Protein AF-A0A2P2K6B1-F1 (afdb_monomer)

Organism: Rhizophora mucronata (NCBI:txid61149)

pLDDT: mean 89.92, std 8.78, range [55.38, 96.62]

Sequence (99 aa):
MYPTFDVGDRVVAEKVTYYFRKPCANDIVIFKSPPVLQEVGYTDDDVFIKRVIAKEGDVVEVHDGKLMVNGIVRNENFILEPPSYKMAPLVSSNSFSLF

Solvent-accessible surface area (backbone atoms only — not comparable to full-atom values): 6228 Å² total; per-residue (Å²): 93,59,76,76,40,61,94,86,67,86,83,86,85,85,63,70,65,61,79,79,41,80,89,50,68,70,40,76,47,78,46,58,48,53,72,79,47,36,79,78,74,48,45,78,84,41,73,47,71,39,39,26,73,38,46,64,75,36,36,39,33,27,49,96,43,39,49,25,53,71,85,40,77,59,88,65,96,63,58,78,66,66,55,92,60,76,40,73,80,38,69,28,62,89,61,60,44,69,102

Structure (mmCIF, N/CA/C/O backbone):
data_AF-A0A2P2K6B1-F1
#
_entry.id   AF-A0A2P2K6B1-F1
#
loop_
_atom_site.group_PDB
_atom_site.id
_atom_site.type_symbol
_atom_site.label_atom_id
_atom_site.label_alt_id
_atom_site.label_comp_id
_atom_site.label_asym_id
_atom_site.label_entity_id
_atom_site.label_seq_id
_atom_site.pdbx_PDB_ins_code
_atom_site.Cartn_x
_atom_site.Cartn_y
_atom_site.Cartn_z
_atom_site.occupancy
_atom_site.B_iso_or_equiv
_atom_site.auth_seq_id
_atom_site.auth_comp_id
_atom_site.auth_asym_id
_atom_site.auth_atom_id
_atom_site.pdbx_PDB_model_num
ATOM 1 N N . MET A 1 1 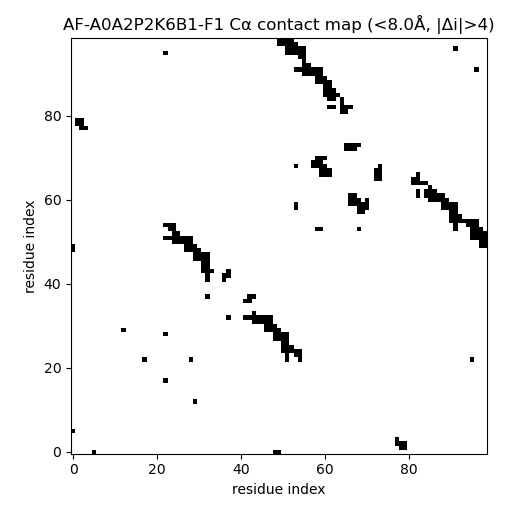? 4.138 -9.243 -5.340 1.00 90.12 1 MET A N 1
ATOM 2 C CA . MET A 1 1 ? 2.793 -8.703 -5.025 1.00 90.12 1 MET A CA 1
ATOM 3 C C . MET A 1 1 ? 1.732 -9.660 -5.573 1.00 90.12 1 MET A C 1
ATOM 5 O O . MET A 1 1 ? 0.769 -9.230 -6.198 1.00 90.12 1 MET A O 1
ATOM 9 N N . TYR A 1 2 ? 1.907 -10.968 -5.367 1.00 91.25 2 TYR A N 1
ATOM 10 C CA . TYR A 1 2 ? 0.967 -11.972 -5.863 1.00 91.25 2 TYR A CA 1
ATOM 11 C C . TYR A 1 2 ? -0.373 -11.846 -5.114 1.00 91.25 2 TYR A C 1
ATOM 13 O O . TYR A 1 2 ? -0.339 -11.577 -3.911 1.00 91.25 2 TYR A O 1
ATOM 21 N N . PRO A 1 3 ? -1.536 -11.999 -5.774 1.00 93.44 3 PRO A N 1
ATOM 22 C CA . PRO A 1 3 ? -1.751 -12.380 -7.177 1.00 93.44 3 PRO A CA 1
ATOM 23 C C . PRO A 1 3 ? -1.758 -11.223 -8.186 1.00 93.44 3 PRO A C 1
ATOM 25 O O . PRO A 1 3 ? -1.994 -11.450 -9.364 1.00 93.44 3 PRO A O 1
ATOM 28 N N . THR A 1 4 ? -1.537 -9.975 -7.758 1.00 93.88 4 THR A N 1
ATOM 29 C CA . THR A 1 4 ? -1.555 -8.822 -8.682 1.00 93.88 4 THR A CA 1
ATOM 30 C C . THR A 1 4 ? -0.344 -8.806 -9.619 1.00 93.88 4 THR A C 1
ATOM 32 O O . THR A 1 4 ? -0.492 -8.450 -10.782 1.00 93.88 4 THR A O 1
ATOM 35 N N . PHE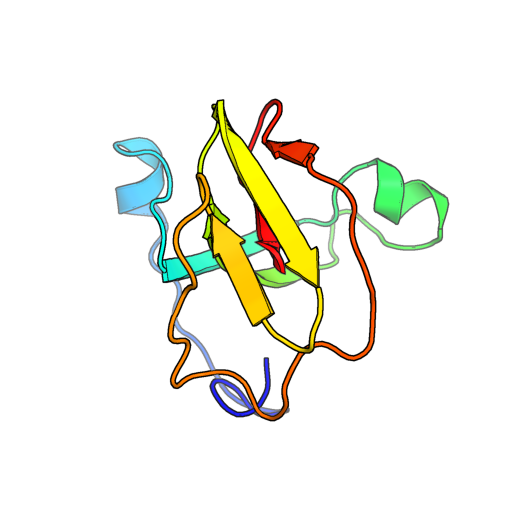 A 1 5 ? 0.839 -9.158 -9.106 1.00 93.94 5 PHE A N 1
ATOM 36 C CA . PHE A 1 5 ? 2.074 -9.264 -9.885 1.00 93.94 5 PHE A CA 1
ATOM 37 C C . PHE A 1 5 ? 2.843 -10.529 -9.533 1.00 93.94 5 PHE A C 1
ATOM 39 O O . PHE A 1 5 ? 3.081 -10.795 -8.342 1.00 93.94 5 PHE A O 1
ATOM 46 N N . ASP A 1 6 ? 3.299 -11.207 -10.578 1.00 94.75 6 ASP A N 1
ATOM 47 C CA . ASP A 1 6 ? 4.144 -12.391 -10.543 1.00 94.75 6 ASP A CA 1
ATOM 48 C C . ASP A 1 6 ? 5.627 -12.062 -10.744 1.00 94.75 6 ASP A C 1
ATOM 50 O O . ASP A 1 6 ? 6.028 -10.982 -11.192 1.00 94.75 6 ASP A O 1
ATOM 54 N N . VAL A 1 7 ? 6.481 -13.019 -10.382 1.00 93.06 7 VAL A N 1
ATOM 55 C CA . VAL A 1 7 ? 7.917 -12.916 -10.651 1.00 93.06 7 VAL A CA 1
ATOM 56 C C . VAL A 1 7 ? 8.142 -12.958 -12.162 1.00 93.06 7 VAL A C 1
ATOM 58 O O . VAL A 1 7 ? 7.779 -13.925 -12.825 1.00 93.06 7 VAL A O 1
ATOM 61 N N . GLY A 1 8 ? 8.786 -11.918 -12.695 1.00 93.56 8 GLY A N 1
ATOM 62 C CA . GLY A 1 8 ? 9.062 -11.773 -14.127 1.00 93.56 8 GLY A CA 1
ATOM 63 C C . GLY A 1 8 ? 8.135 -10.797 -14.853 1.00 93.56 8 GLY A C 1
ATOM 64 O O . GLY A 1 8 ? 8.429 -10.440 -15.998 1.00 93.56 8 GLY A O 1
ATOM 65 N N . ASP A 1 9 ? 7.081 -10.308 -14.192 1.00 95.31 9 ASP A N 1
ATOM 66 C CA . ASP A 1 9 ? 6.223 -9.264 -14.746 1.00 95.31 9 ASP A CA 1
ATOM 67 C C . ASP A 1 9 ? 7.013 -7.990 -15.053 1.00 95.31 9 ASP A C 1
ATOM 69 O O . ASP A 1 9 ? 7.867 -7.533 -14.286 1.00 95.31 9 ASP A O 1
ATOM 73 N N . ARG A 1 10 ? 6.698 -7.383 -16.199 1.00 94.12 10 ARG A N 1
ATOM 74 C CA . ARG A 1 10 ? 7.271 -6.107 -16.631 1.00 94.12 10 ARG A CA 1
ATOM 75 C C . ARG A 1 10 ? 6.240 -5.012 -16.424 1.00 94.12 10 ARG A C 1
ATOM 77 O O . ARG A 1 10 ? 5.220 -4.982 -17.105 1.00 94.12 10 ARG A O 1
ATOM 84 N N . VAL A 1 11 ? 6.524 -4.104 -15.499 1.00 92.25 11 VAL A N 1
ATOM 85 C CA . VAL A 1 11 ? 5.642 -2.982 -15.164 1.00 92.25 11 VAL A CA 1
ATOM 86 C C . VAL A 1 11 ? 6.145 -1.680 -15.780 1.00 92.25 11 VAL A C 1
ATOM 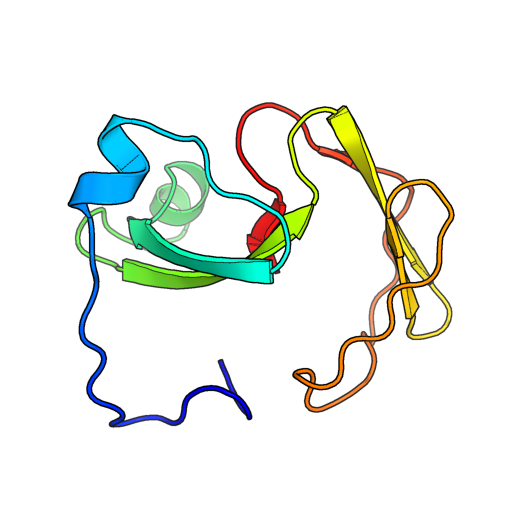88 O O . VAL A 1 11 ? 7.348 -1.431 -15.849 1.00 92.25 11 VAL A O 1
ATOM 91 N N . VAL A 1 12 ? 5.215 -0.828 -16.210 1.00 92.88 12 VAL A N 1
ATOM 92 C CA . VAL A 1 12 ? 5.499 0.551 -16.626 1.00 92.88 12 VAL A CA 1
ATOM 93 C C . VAL A 1 12 ? 4.982 1.479 -15.537 1.00 92.88 12 VAL A C 1
ATOM 95 O O . VAL A 1 12 ? 3.822 1.382 -15.142 1.00 92.88 12 VAL A O 1
ATOM 98 N N . ALA A 1 13 ? 5.842 2.367 -15.045 1.00 90.75 13 ALA A N 1
ATOM 99 C CA . ALA A 1 13 ? 5.512 3.278 -13.959 1.00 90.75 13 ALA A CA 1
ATOM 100 C C . ALA A 1 13 ? 5.396 4.719 -14.457 1.00 90.75 13 ALA A C 1
ATOM 102 O O . ALA A 1 13 ? 6.289 5.237 -15.126 1.00 90.75 13 ALA A O 1
ATOM 103 N N . GLU A 1 14 ? 4.309 5.375 -14.071 1.00 91.31 14 GLU A N 1
ATOM 104 C CA . GLU A 1 14 ? 4.067 6.793 -14.306 1.00 91.31 14 GLU A CA 1
ATOM 105 C C . GLU A 1 14 ? 4.452 7.570 -13.034 1.00 91.31 14 GLU A C 1
ATOM 107 O O . GLU A 1 14 ? 3.994 7.248 -11.938 1.00 91.31 14 GLU A O 1
ATOM 112 N N . LYS A 1 15 ? 5.370 8.539 -13.160 1.00 88.88 15 LYS A N 1
ATOM 113 C CA . LYS A 1 15 ? 5.911 9.309 -12.020 1.00 88.88 15 LYS A CA 1
ATOM 114 C C . LYS A 1 15 ? 5.404 10.750 -11.955 1.00 88.88 15 LYS A C 1
ATOM 116 O O . LYS A 1 15 ? 5.420 11.340 -10.881 1.00 88.88 15 LYS A O 1
ATOM 121 N N . VAL A 1 16 ? 4.993 11.316 -13.088 1.00 91.94 16 VAL A N 1
ATOM 122 C CA . VAL A 1 16 ? 4.604 12.723 -13.258 1.00 91.94 16 VAL A CA 1
ATOM 123 C C . VAL A 1 16 ? 3.436 13.085 -12.337 1.00 91.94 16 VAL A C 1
ATOM 125 O O . VAL A 1 16 ? 3.505 14.098 -11.646 1.00 91.94 16 VAL A O 1
ATOM 128 N N . THR A 1 17 ? 2.411 12.237 -12.230 1.00 90.62 17 THR A N 1
ATOM 129 C CA . THR A 1 17 ? 1.247 12.463 -11.354 1.00 90.62 17 THR A CA 1
ATOM 130 C C . THR A 1 17 ? 1.648 12.702 -9.899 1.00 90.62 17 THR A C 1
ATOM 132 O O . THR A 1 17 ? 1.091 13.583 -9.242 1.00 90.62 17 THR A O 1
ATOM 135 N N . TYR A 1 18 ? 2.647 11.974 -9.395 1.00 87.94 18 TYR A N 1
ATOM 136 C CA . TYR A 1 18 ? 3.065 12.057 -7.993 1.00 87.94 18 TYR A CA 1
ATOM 137 C C . TYR A 1 18 ? 3.910 13.296 -7.657 1.00 87.94 18 TYR A C 1
ATOM 139 O O . TYR A 1 18 ? 4.152 13.563 -6.482 1.00 87.94 18 TYR A O 1
ATOM 147 N N . TYR A 1 19 ? 4.300 14.098 -8.655 1.00 89.06 19 TYR A N 1
ATOM 148 C CA . TYR A 1 19 ? 4.825 15.448 -8.411 1.00 89.06 19 TYR A CA 1
ATOM 149 C C . TYR A 1 19 ? 3.715 16.454 -8.074 1.00 89.06 19 TYR A C 1
ATOM 151 O O . TYR A 1 19 ? 3.990 17.469 -7.439 1.00 89.06 19 TYR A O 1
ATOM 159 N N . PHE A 1 20 ? 2.470 16.184 -8.482 1.00 93.12 20 PHE A N 1
ATOM 160 C CA . PHE A 1 20 ? 1.340 17.110 -8.325 1.00 93.12 20 PHE A CA 1
ATOM 161 C C . PHE A 1 20 ? 0.299 16.636 -7.310 1.00 93.12 20 PHE A C 1
ATOM 163 O O . PHE A 1 20 ? -0.439 17.457 -6.764 1.00 93.12 20 PHE A O 1
ATOM 170 N N . ARG A 1 21 ? 0.229 15.329 -7.030 1.00 89.94 21 ARG A N 1
ATOM 171 C CA . ARG A 1 21 ? -0.627 14.776 -5.978 1.00 89.94 21 ARG A CA 1
ATOM 172 C C . ARG A 1 21 ? 0.110 13.785 -5.096 1.00 89.94 21 ARG A C 1
ATOM 174 O O . ARG A 1 21 ? 1.007 13.067 -5.524 1.00 89.94 21 ARG A O 1
ATOM 181 N N . LYS A 1 22 ? -0.368 13.679 -3.864 1.00 89.12 22 LYS A N 1
ATOM 182 C CA . LYS A 1 22 ? 0.001 12.595 -2.962 1.00 89.12 22 LYS A CA 1
ATOM 183 C C . LYS A 1 22 ? -0.629 11.260 -3.425 1.00 89.12 22 LYS A C 1
ATOM 185 O O . LYS A 1 22 ? -1.727 11.283 -3.997 1.00 89.12 22 LYS A O 1
ATOM 190 N N . PRO A 1 23 ? 0.021 10.110 -3.161 1.00 89.50 23 PRO A N 1
ATOM 191 C CA . PRO A 1 23 ? -0.610 8.799 -3.267 1.00 89.50 23 PRO A CA 1
ATOM 192 C C . PRO A 1 23 ? -1.932 8.705 -2.503 1.00 89.50 23 PRO A C 1
ATOM 194 O O . PRO A 1 23 ? -2.150 9.378 -1.495 1.00 89.50 23 PRO A O 1
ATOM 197 N N . CYS A 1 24 ? -2.833 7.876 -3.007 1.00 89.75 24 CYS A N 1
ATOM 198 C CA . CYS A 1 24 ? -4.155 7.638 -2.449 1.00 89.75 24 CYS A CA 1
ATOM 199 C C . CYS A 1 24 ? -4.355 6.146 -2.175 1.00 89.75 24 CYS A C 1
ATOM 201 O O . CYS A 1 24 ? -3.636 5.298 -2.698 1.00 89.75 24 CYS A O 1
ATOM 203 N N . ALA A 1 25 ? -5.353 5.821 -1.353 1.00 89.38 25 ALA A N 1
ATOM 204 C CA . ALA A 1 25 ? -5.704 4.433 -1.082 1.00 89.38 25 ALA A CA 1
ATOM 205 C C . ALA A 1 25 ? -5.979 3.667 -2.388 1.00 89.38 25 ALA A C 1
ATOM 207 O O . ALA A 1 25 ? -6.689 4.149 -3.273 1.00 89.38 25 ALA A O 1
ATOM 208 N N . ASN A 1 26 ? -5.455 2.447 -2.452 1.00 89.75 26 ASN A N 1
ATOM 209 C CA . ASN A 1 26 ? -5.397 1.524 -3.584 1.00 89.75 26 ASN A CA 1
ATOM 210 C C . ASN A 1 26 ? -4.372 1.841 -4.682 1.00 89.75 26 ASN A C 1
ATOM 212 O O . ASN A 1 26 ? -4.207 0.988 -5.560 1.00 89.75 26 ASN A O 1
ATOM 216 N N . ASP A 1 27 ? -3.652 2.968 -4.634 1.00 92.56 27 ASP A N 1
ATOM 217 C CA . ASP A 1 27 ? -2.533 3.200 -5.553 1.00 92.56 27 ASP A CA 1
ATOM 218 C C . ASP A 1 27 ? -1.466 2.108 -5.365 1.00 92.56 27 ASP A C 1
ATOM 220 O O . ASP A 1 27 ? -1.138 1.716 -4.243 1.00 92.56 27 ASP A O 1
ATOM 224 N N . ILE A 1 28 ? -0.913 1.616 -6.473 1.00 93.12 28 ILE A N 1
ATOM 225 C CA . ILE A 1 28 ? 0.302 0.797 -6.465 1.00 93.12 28 ILE A CA 1
ATOM 226 C C . ILE A 1 28 ? 1.471 1.753 -6.646 1.00 93.12 28 ILE A C 1
ATOM 228 O O . ILE A 1 28 ? 1.538 2.478 -7.641 1.00 93.12 28 ILE A O 1
ATOM 232 N N . VAL A 1 29 ? 2.388 1.748 -5.687 1.00 92.62 29 VAL A N 1
ATOM 233 C CA . VAL A 1 29 ? 3.534 2.651 -5.668 1.00 92.62 29 VAL A CA 1
ATOM 234 C C . VAL A 1 29 ? 4.833 1.872 -5.749 1.00 92.62 29 VAL A C 1
ATOM 236 O O . VAL A 1 29 ? 4.956 0.758 -5.234 1.00 92.62 29 VAL A O 1
ATOM 239 N N . ILE A 1 30 ? 5.804 2.497 -6.406 1.00 91.62 30 ILE A N 1
ATOM 240 C CA . ILE A 1 30 ? 7.176 2.023 -6.505 1.00 91.62 30 ILE A CA 1
ATOM 241 C C . ILE A 1 30 ? 8.044 2.997 -5.717 1.00 91.62 30 ILE A C 1
ATOM 243 O O . ILE A 1 30 ? 8.046 4.194 -6.014 1.00 91.62 30 ILE A O 1
ATOM 247 N N . PHE A 1 31 ? 8.759 2.503 -4.714 1.00 89.69 31 PHE A N 1
ATOM 248 C CA . PHE A 1 31 ? 9.575 3.329 -3.826 1.00 89.69 31 PHE A CA 1
ATOM 249 C C . PHE A 1 31 ? 10.882 2.622 -3.475 1.00 89.69 31 PHE A C 1
ATOM 251 O O . PHE A 1 31 ? 10.986 1.399 -3.557 1.00 89.69 31 PHE A O 1
ATOM 258 N N . LYS A 1 32 ? 11.890 3.416 -3.122 1.00 90.62 32 LYS A N 1
ATOM 259 C CA . LYS A 1 32 ? 13.195 2.921 -2.683 1.00 90.62 32 LYS A CA 1
ATOM 260 C C . LYS A 1 32 ? 13.140 2.450 -1.236 1.00 90.62 32 LYS A C 1
ATOM 262 O O . LYS A 1 32 ? 12.273 2.888 -0.478 1.00 90.62 32 LYS A O 1
ATOM 267 N N . SER A 1 33 ? 14.074 1.585 -0.861 1.00 90.12 33 SER A N 1
ATOM 268 C CA . SER A 1 33 ? 14.190 1.089 0.506 1.00 90.12 33 SER A CA 1
ATOM 269 C C . SER A 1 33 ? 14.255 2.232 1.535 1.00 90.12 33 SER A C 1
ATOM 271 O O . SER A 1 33 ? 15.156 3.071 1.457 1.00 90.12 33 SER A O 1
ATOM 273 N N . PRO A 1 34 ? 13.326 2.302 2.508 1.00 88.12 34 PRO A N 1
ATOM 274 C CA . PRO A 1 34 ? 13.373 3.310 3.558 1.00 88.12 34 PRO A CA 1
ATOM 275 C C . PRO A 1 34 ? 14.581 3.084 4.486 1.00 88.12 34 PRO A C 1
ATOM 277 O O . PRO A 1 34 ? 15.020 1.943 4.636 1.00 88.12 34 PRO A O 1
ATOM 280 N N . PRO A 1 35 ? 15.077 4.125 5.186 1.00 89.19 35 PRO A N 1
ATOM 281 C CA . PRO A 1 35 ? 16.284 4.032 6.017 1.00 89.19 35 PRO A CA 1
ATOM 282 C C . PRO A 1 35 ? 16.282 2.873 7.023 1.00 89.19 35 PRO A C 1
ATOM 284 O O . PRO A 1 35 ? 17.283 2.183 7.166 1.00 89.19 35 PRO A O 1
ATOM 287 N N . VAL A 1 36 ? 15.133 2.585 7.643 1.00 87.62 36 VAL A N 1
ATOM 288 C CA . VAL A 1 36 ? 14.984 1.470 8.597 1.00 87.62 36 VAL A CA 1
ATOM 289 C C . VAL A 1 36 ? 15.251 0.096 7.971 1.00 87.62 36 VAL A C 1
ATOM 291 O O . VAL A 1 36 ? 15.753 -0.803 8.638 1.00 87.62 36 VAL A O 1
ATOM 294 N N . LEU A 1 37 ? 14.942 -0.086 6.682 1.00 87.06 37 LEU A N 1
ATOM 295 C CA . LEU A 1 37 ? 15.260 -1.325 5.976 1.00 87.06 37 LEU A CA 1
ATOM 296 C C . LEU A 1 37 ? 16.733 -1.363 5.552 1.00 87.06 37 LEU A C 1
ATOM 298 O O . LEU A 1 37 ? 17.307 -2.441 5.421 1.00 87.06 37 LEU A O 1
ATOM 302 N N . GLN A 1 38 ? 17.378 -0.209 5.391 1.00 90.56 38 GLN A N 1
ATOM 303 C CA . GLN A 1 38 ? 18.798 -0.168 5.052 1.00 90.56 38 GLN A CA 1
ATOM 304 C C . GLN A 1 38 ? 19.679 -0.675 6.202 1.00 90.56 38 GLN A C 1
ATOM 306 O O . GLN A 1 38 ? 20.675 -1.357 5.973 1.00 90.56 38 GLN A O 1
ATOM 311 N N . GLU A 1 39 ? 19.254 -0.456 7.449 1.00 90.94 39 GLU A N 1
ATOM 312 C CA . GLU A 1 39 ? 19.926 -0.981 8.648 1.00 90.94 39 GLU A CA 1
ATOM 313 C C . GLU A 1 39 ? 19.962 -2.518 8.708 1.00 90.94 39 GLU A C 1
ATOM 315 O O . GLU A 1 39 ? 20.843 -3.090 9.349 1.00 90.94 39 GLU A O 1
ATOM 320 N N . VAL A 1 40 ? 19.037 -3.197 8.019 1.00 92.44 40 VAL A N 1
ATOM 321 C CA . VAL A 1 40 ? 18.947 -4.668 7.981 1.00 92.44 40 VAL A CA 1
ATOM 322 C C . VAL A 1 40 ? 19.467 -5.275 6.672 1.00 92.44 40 VAL A C 1
ATOM 324 O O . VAL A 1 40 ? 19.248 -6.457 6.413 1.00 92.44 40 VAL A O 1
ATOM 327 N N . GLY A 1 41 ? 20.187 -4.487 5.865 1.00 91.56 41 GLY A N 1
ATOM 328 C CA . GLY A 1 41 ? 20.938 -4.975 4.704 1.00 91.56 41 GLY A CA 1
ATOM 329 C C . GLY A 1 41 ? 20.337 -4.651 3.338 1.00 91.56 41 GLY A C 1
ATOM 330 O O . GLY A 1 41 ? 20.891 -5.096 2.335 1.00 91.56 41 GLY A O 1
ATOM 331 N N . TYR A 1 42 ? 19.251 -3.876 3.273 1.00 92.31 42 TYR A N 1
ATOM 332 C CA . TYR A 1 42 ? 18.796 -3.304 2.004 1.00 92.31 42 TYR A CA 1
ATOM 333 C C . TYR A 1 42 ? 19.609 -2.056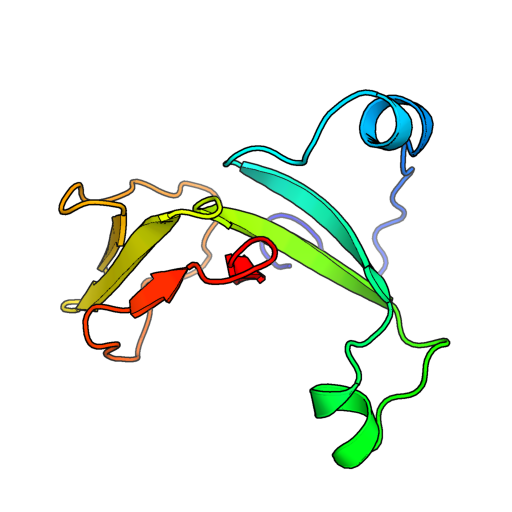 1.637 1.00 92.31 42 TYR A C 1
ATOM 335 O O . TYR A 1 42 ? 20.225 -1.399 2.472 1.00 92.31 42 TYR A O 1
ATOM 343 N N . THR A 1 43 ? 19.590 -1.701 0.365 1.00 91.88 43 THR A N 1
ATOM 344 C CA . THR A 1 43 ? 20.284 -0.541 -0.193 1.00 91.88 43 THR A CA 1
ATOM 345 C C . THR A 1 43 ? 19.284 0.443 -0.787 1.00 91.88 43 THR A C 1
ATOM 347 O O . THR A 1 43 ? 18.119 0.116 -1.008 1.00 91.88 43 THR A O 1
ATOM 350 N N . ASP A 1 44 ? 19.728 1.664 -1.077 1.00 88.19 44 ASP A N 1
ATOM 351 C CA . ASP A 1 44 ? 18.892 2.658 -1.765 1.00 88.19 44 ASP A CA 1
ATOM 352 C C . ASP A 1 44 ? 18.638 2.320 -3.254 1.00 88.19 44 ASP A C 1
ATOM 354 O O . ASP A 1 44 ? 17.830 2.975 -3.920 1.00 88.19 44 ASP A O 1
ATOM 358 N N . ASP A 1 45 ? 19.306 1.287 -3.776 1.00 90.62 45 ASP A N 1
ATOM 359 C CA . ASP A 1 45 ? 19.053 0.721 -5.103 1.00 90.62 45 ASP A CA 1
ATOM 360 C C . ASP A 1 45 ? 17.959 -0.358 -5.077 1.00 90.62 45 ASP A C 1
ATOM 362 O O . ASP A 1 45 ? 17.399 -0.694 -6.124 1.00 90.62 45 ASP A O 1
ATOM 366 N N . ASP A 1 46 ? 17.597 -0.858 -3.891 1.00 91.44 46 ASP A N 1
ATOM 367 C CA . ASP A 1 46 ? 16.484 -1.786 -3.733 1.00 91.44 46 ASP A CA 1
ATOM 368 C C . ASP A 1 46 ? 15.149 -1.054 -3.855 1.00 91.44 46 ASP A C 1
ATOM 370 O O . ASP A 1 46 ? 14.874 -0.043 -3.197 1.00 91.44 46 ASP A O 1
ATOM 374 N N . VAL A 1 47 ? 14.293 -1.602 -4.714 1.00 90.31 47 VAL A N 1
ATOM 375 C CA . VAL A 1 47 ? 13.001 -1.025 -5.062 1.00 90.31 47 VAL A CA 1
ATOM 376 C C . VAL A 1 47 ? 11.884 -1.970 -4.650 1.00 90.31 47 VAL A C 1
ATOM 378 O O . VAL A 1 47 ? 11.874 -3.151 -4.994 1.00 90.31 47 VAL A O 1
ATOM 381 N N . PHE A 1 48 ? 10.890 -1.414 -3.970 1.00 91.44 48 PHE A N 1
ATOM 382 C CA . PHE A 1 48 ? 9.700 -2.122 -3.537 1.00 91.44 48 PHE A CA 1
ATOM 383 C C . PHE A 1 48 ? 8.487 -1.667 -4.338 1.00 91.44 48 PHE A C 1
ATOM 385 O O . PHE A 1 48 ? 8.310 -0.483 -4.624 1.00 91.44 48 PHE A O 1
ATOM 392 N N . ILE A 1 49 ? 7.625 -2.629 -4.662 1.00 92.56 49 ILE A N 1
ATOM 393 C CA . ILE A 1 49 ? 6.309 -2.392 -5.253 1.00 92.56 49 ILE A CA 1
ATOM 394 C C . ILE A 1 49 ? 5.278 -2.837 -4.224 1.00 92.56 49 ILE A C 1
ATOM 396 O O . ILE A 1 49 ? 5.226 -4.020 -3.880 1.00 92.56 49 ILE A O 1
ATOM 400 N N . LYS A 1 50 ? 4.476 -1.896 -3.725 1.00 92.50 50 LYS A N 1
ATOM 401 C CA . LYS A 1 50 ? 3.444 -2.139 -2.706 1.00 92.50 50 LYS A CA 1
ATOM 402 C C . LYS A 1 50 ? 2.156 -1.402 -3.046 1.00 92.50 50 LYS A C 1
ATOM 404 O O . LYS A 1 50 ? 2.166 -0.479 -3.862 1.00 92.50 50 LYS A O 1
ATOM 409 N N . ARG A 1 51 ? 1.047 -1.805 -2.421 1.00 93.94 51 ARG A N 1
ATOM 410 C CA . ARG A 1 51 ? -0.229 -1.087 -2.522 1.00 93.94 51 ARG A CA 1
ATOM 411 C C . ARG A 1 51 ? -0.432 -0.211 -1.287 1.00 93.94 51 ARG A C 1
ATOM 413 O O . ARG A 1 51 ? -0.221 -0.649 -0.162 1.00 93.94 51 ARG A O 1
ATOM 420 N N . VAL A 1 52 ? -0.868 1.023 -1.505 1.00 92.81 52 VAL A N 1
ATOM 421 C CA . VAL A 1 52 ? -1.295 1.932 -0.438 1.00 92.81 52 VAL A CA 1
ATOM 422 C C . VAL A 1 52 ? -2.656 1.479 0.074 1.00 92.81 52 VAL A C 1
ATOM 424 O O . VAL A 1 52 ? -3.612 1.434 -0.697 1.00 92.81 52 VAL A O 1
ATOM 427 N N . ILE A 1 53 ? -2.777 1.192 1.366 1.00 92.62 53 ILE A N 1
ATOM 428 C CA . ILE A 1 53 ? -4.069 0.811 1.969 1.00 92.62 53 ILE A CA 1
ATOM 429 C C . ILE A 1 53 ? -4.684 1.922 2.829 1.00 92.62 53 ILE A C 1
ATOM 431 O O . ILE A 1 53 ? -5.898 1.949 3.023 1.00 92.62 53 ILE A O 1
ATOM 435 N N . ALA A 1 54 ? -3.855 2.848 3.312 1.00 92.06 54 ALA A N 1
ATOM 436 C CA . ALA A 1 54 ? -4.223 3.905 4.240 1.00 92.06 54 ALA A CA 1
ATOM 437 C C . ALA A 1 54 ? -3.354 5.144 3.996 1.00 92.06 54 ALA A C 1
ATOM 439 O O . ALA A 1 54 ? -2.198 5.046 3.566 1.00 92.06 54 ALA A O 1
ATOM 440 N N . LYS A 1 55 ? -3.923 6.321 4.255 1.00 90.00 55 LYS A N 1
ATOM 441 C CA . LYS A 1 55 ? -3.222 7.607 4.165 1.00 90.00 55 LYS A CA 1
ATOM 442 C C . LYS A 1 55 ? -2.874 8.133 5.553 1.00 90.00 55 LYS A C 1
ATOM 444 O O . LYS A 1 55 ? -3.376 7.663 6.566 1.00 90.00 55 LYS A O 1
ATOM 449 N N . GLU A 1 56 ? -2.011 9.140 5.567 1.00 89.62 56 GLU A N 1
ATOM 450 C CA . GLU A 1 56 ? -1.654 9.878 6.776 1.00 89.62 56 GLU A CA 1
ATOM 451 C C . GLU A 1 56 ? -2.905 10.275 7.581 1.00 89.62 56 GLU A C 1
ATOM 453 O O . GLU A 1 56 ? -3.861 10.827 7.027 1.00 89.62 56 GLU A O 1
ATOM 458 N N . GLY A 1 57 ? -2.883 9.974 8.880 1.00 90.81 57 GLY A N 1
ATOM 459 C CA . GLY A 1 57 ? -3.985 10.231 9.808 1.00 90.81 57 GLY A CA 1
ATOM 460 C C . GLY A 1 57 ? -5.041 9.126 9.889 1.00 90.81 57 GLY A C 1
ATOM 461 O O . GLY A 1 57 ? -5.828 9.142 10.833 1.00 90.81 57 GLY A O 1
ATOM 462 N N . ASP A 1 58 ? -5.051 8.155 8.971 1.00 94.38 58 ASP A N 1
ATOM 463 C CA . ASP A 1 58 ? -5.919 6.983 9.103 1.00 94.38 58 ASP A CA 1
ATOM 464 C C . ASP A 1 58 ? -5.433 6.072 10.241 1.00 94.38 58 ASP A C 1
ATOM 466 O O . ASP A 1 58 ? -4.232 5.925 10.483 1.00 94.38 58 ASP A O 1
ATOM 470 N N . VAL A 1 59 ? -6.377 5.415 10.911 1.00 95.38 59 VAL A N 1
ATOM 471 C CA . VAL A 1 59 ? -6.110 4.354 11.886 1.00 95.38 59 VAL A CA 1
ATOM 472 C C . VAL A 1 59 ? -6.203 3.010 11.182 1.00 95.38 59 VAL A C 1
ATOM 474 O O . VAL A 1 59 ? -7.229 2.703 10.578 1.00 95.38 59 VAL A O 1
ATOM 477 N N . VAL A 1 60 ? -5.150 2.205 11.278 1.00 95.38 60 VAL A N 1
ATOM 478 C CA . VAL A 1 60 ? -5.088 0.866 10.690 1.00 95.38 60 VAL A CA 1
ATOM 479 C C . VAL A 1 60 ? -5.031 -0.172 11.800 1.00 95.38 60 VAL A C 1
ATOM 481 O O . VAL A 1 60 ? -4.257 -0.039 12.745 1.00 95.38 60 VAL A O 1
ATOM 484 N N . GLU A 1 61 ? -5.825 -1.225 11.671 1.00 96.25 61 GLU A N 1
ATOM 485 C CA . GLU A 1 61 ? -5.833 -2.363 12.589 1.00 96.25 61 GLU A CA 1
ATOM 486 C C . GLU A 1 61 ? -6.032 -3.670 11.811 1.00 96.25 61 GLU A C 1
ATOM 488 O O . GLU A 1 61 ? -6.608 -3.684 10.718 1.00 96.25 61 GLU A O 1
ATOM 493 N N . VAL A 1 62 ? -5.526 -4.775 12.366 1.00 96.62 62 VAL A N 1
ATOM 494 C CA . VAL A 1 62 ? -5.709 -6.115 11.793 1.00 96.62 62 VAL A CA 1
ATOM 495 C C . VAL A 1 62 ? -6.093 -7.087 12.895 1.00 96.62 62 VAL A C 1
ATOM 497 O O . VAL A 1 62 ? -5.333 -7.303 13.841 1.00 96.62 62 VAL A 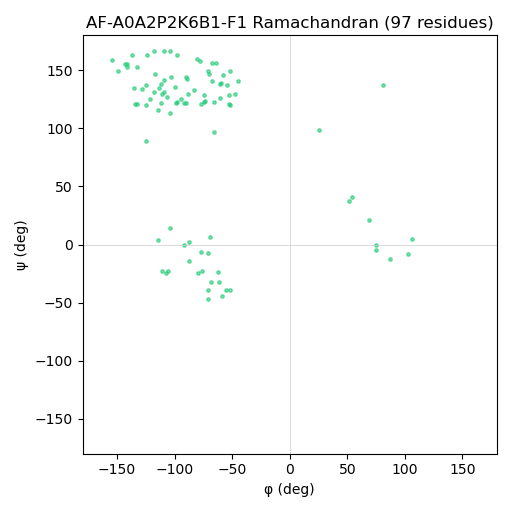O 1
ATOM 500 N N . HIS A 1 63 ? -7.250 -7.721 12.758 1.00 96.06 63 HIS A N 1
ATOM 501 C CA . HIS A 1 63 ? -7.655 -8.842 13.599 1.00 96.06 63 HIS A CA 1
ATOM 502 C C . HIS A 1 63 ? -8.659 -9.732 12.861 1.00 96.06 63 HIS A C 1
ATOM 504 O O . HIS A 1 63 ? -9.277 -9.318 11.884 1.00 96.06 63 HIS A O 1
ATOM 510 N N . ASP A 1 64 ? -8.783 -10.987 13.302 1.00 94.50 64 ASP A N 1
ATOM 511 C CA . ASP A 1 64 ? -9.713 -11.981 12.741 1.00 94.50 64 ASP A CA 1
ATOM 512 C C . ASP A 1 64 ? -9.618 -12.138 11.211 1.00 94.50 64 ASP A C 1
ATOM 514 O O . ASP A 1 64 ? -10.624 -12.299 10.517 1.00 94.50 64 ASP A O 1
ATOM 518 N N . GLY A 1 65 ? -8.390 -12.058 10.683 1.00 94.12 65 GLY A N 1
ATOM 519 C CA . GLY A 1 65 ? -8.116 -12.156 9.250 1.00 94.12 65 GLY A CA 1
ATOM 520 C C . GLY A 1 65 ? -8.631 -10.972 8.432 1.00 94.12 65 GLY A C 1
ATOM 521 O O . GLY A 1 65 ? -8.859 -11.116 7.234 1.00 94.12 65 GLY A O 1
ATOM 522 N N . LYS A 1 66 ? -8.869 -9.813 9.052 1.00 95.06 66 LYS A N 1
ATOM 523 C CA . LYS A 1 66 ? -9.430 -8.635 8.385 1.00 95.06 66 LYS A CA 1
ATOM 524 C C . LYS A 1 66 ? -8.574 -7.409 8.636 1.00 95.06 66 LYS A C 1
ATOM 526 O O . LYS A 1 66 ? -8.204 -7.120 9.771 1.00 95.06 66 LYS A O 1
ATOM 531 N N . LEU A 1 67 ? -8.315 -6.676 7.560 1.00 94.88 67 LEU A N 1
ATOM 532 C CA . LEU A 1 67 ? -7.789 -5.323 7.612 1.00 94.88 67 LEU A CA 1
AT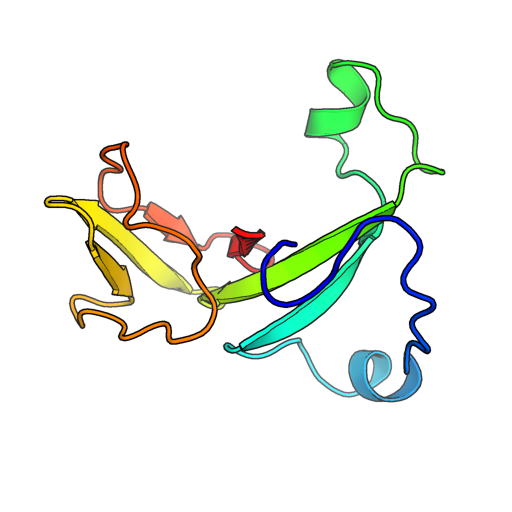OM 533 C C . LEU A 1 67 ? -8.944 -4.343 7.827 1.00 94.88 67 LEU A C 1
ATOM 535 O O . LEU A 1 67 ? -9.960 -4.390 7.124 1.00 94.88 67 LEU A O 1
ATOM 539 N N . MET A 1 68 ? -8.771 -3.425 8.766 1.00 96.00 68 MET A N 1
ATOM 540 C CA . MET A 1 68 ? -9.708 -2.340 9.019 1.00 96.00 68 MET A CA 1
ATOM 541 C C . MET A 1 68 ? -8.976 -1.005 8.948 1.00 96.00 68 MET A C 1
ATOM 543 O O . MET A 1 68 ? -7.857 -0.856 9.442 1.00 96.00 68 MET A O 1
ATOM 547 N N . VAL A 1 69 ? -9.621 -0.035 8.301 1.00 95.69 69 VAL A N 1
ATOM 548 C CA . VAL A 1 69 ? -9.128 1.339 8.182 1.00 95.69 69 VAL A CA 1
ATOM 549 C C . VAL A 1 69 ? -10.213 2.264 8.715 1.00 95.69 69 VAL A C 1
ATOM 551 O O . VAL A 1 69 ? -11.338 2.259 8.215 1.00 95.69 69 VAL A O 1
ATOM 554 N N . ASN A 1 70 ? -9.890 3.033 9.754 1.00 95.81 70 ASN A N 1
ATOM 555 C CA . ASN A 1 70 ? -10.824 3.888 10.491 1.00 95.81 70 ASN A CA 1
ATOM 556 C C . ASN A 1 70 ? -12.061 3.119 11.005 1.00 95.81 70 ASN A C 1
ATOM 558 O O . ASN A 1 70 ? -13.188 3.599 10.900 1.00 95.81 70 ASN A O 1
ATOM 562 N N . GLY A 1 71 ? -11.855 1.896 11.512 1.00 95.38 71 GLY A N 1
ATOM 563 C CA . GLY A 1 71 ? -12.913 1.014 12.022 1.00 95.38 71 GLY A CA 1
ATOM 564 C C . GLY A 1 71 ? -13.777 0.346 10.944 1.00 95.38 71 GLY A C 1
ATOM 565 O O . GLY A 1 71 ? -14.687 -0.418 11.267 1.00 95.38 71 GLY A O 1
ATOM 566 N N . ILE A 1 72 ? -13.513 0.607 9.659 1.00 96.19 72 ILE A N 1
ATOM 567 C CA . ILE A 1 72 ? -14.254 0.017 8.542 1.00 96.19 72 ILE A CA 1
ATOM 568 C C . ILE A 1 72 ? -13.459 -1.159 7.984 1.00 96.19 72 ILE A C 1
ATOM 570 O O . ILE A 1 72 ? -12.330 -0.992 7.518 1.00 96.19 72 ILE A O 1
ATOM 574 N N . VAL A 1 73 ? -14.071 -2.347 7.987 1.00 95.38 73 VAL A N 1
ATOM 575 C CA . VAL A 1 73 ? -13.504 -3.544 7.352 1.00 95.38 73 VAL A CA 1
ATOM 576 C C . VAL A 1 73 ? -13.326 -3.291 5.862 1.00 95.38 73 VAL A C 1
ATOM 578 O O . VAL A 1 73 ? -14.273 -2.943 5.150 1.00 95.38 73 VAL A O 1
ATOM 581 N N . ARG A 1 74 ? -12.105 -3.505 5.378 1.00 91.62 74 ARG A N 1
ATOM 582 C CA . ARG A 1 74 ? -11.777 -3.404 3.964 1.00 91.62 74 ARG A CA 1
ATOM 583 C C . ARG A 1 74 ? -12.004 -4.736 3.266 1.00 91.62 74 ARG A C 1
ATOM 585 O O . ARG A 1 74 ? -11.520 -5.772 3.705 1.00 91.62 74 ARG A O 1
ATOM 592 N N . ASN A 1 75 ? -12.730 -4.687 2.150 1.00 89.25 75 ASN A N 1
ATOM 593 C CA . ASN A 1 75 ? -12.753 -5.787 1.196 1.00 89.25 75 ASN A CA 1
ATOM 594 C C . ASN A 1 75 ? -11.636 -5.574 0.167 1.00 89.25 75 ASN A C 1
ATOM 596 O O . ASN A 1 75 ? -11.587 -4.533 -0.500 1.00 89.25 75 ASN A O 1
ATOM 600 N N . GLU A 1 76 ? -10.735 -6.544 0.064 1.00 87.69 76 GLU A N 1
ATOM 601 C CA . GLU A 1 76 ? -9.530 -6.473 -0.755 1.00 87.69 76 GLU A CA 1
ATOM 602 C C . GLU A 1 76 ? -9.494 -7.655 -1.723 1.00 87.69 76 GLU A C 1
ATOM 604 O O . GLU A 1 76 ? -8.911 -8.694 -1.446 1.00 87.69 76 GLU A O 1
ATOM 609 N N . ASN A 1 77 ? -10.078 -7.492 -2.912 1.00 89.88 77 ASN A N 1
ATOM 610 C CA . ASN A 1 77 ? -10.116 -8.548 -3.939 1.00 89.88 77 ASN A CA 1
ATOM 611 C C . ASN A 1 77 ? -8.736 -8.863 -4.564 1.00 89.88 77 ASN A C 1
ATOM 613 O O . ASN A 1 77 ? -8.657 -9.571 -5.564 1.00 89.88 77 ASN A O 1
ATOM 617 N N . PHE A 1 78 ? -7.663 -8.276 -4.035 1.00 89.50 78 PHE A N 1
ATOM 618 C CA . PHE A 1 78 ? -6.294 -8.385 -4.535 1.00 89.50 78 PHE A CA 1
ATOM 619 C C . PHE A 1 78 ? -5.354 -9.112 -3.565 1.00 89.50 78 PHE A C 1
ATOM 621 O O . PHE A 1 78 ? -4.159 -9.169 -3.846 1.00 89.50 78 PHE A O 1
ATOM 628 N N . ILE A 1 79 ? -5.853 -9.625 -2.435 1.00 92.31 79 ILE A N 1
ATOM 629 C CA . ILE A 1 79 ? -5.063 -10.453 -1.513 1.00 92.31 79 ILE A CA 1
ATOM 630 C C . ILE A 1 79 ? -5.191 -11.927 -1.901 1.00 92.31 79 ILE A C 1
ATOM 632 O O . ILE A 1 79 ? -6.254 -12.366 -2.337 1.00 92.31 79 ILE A O 1
ATOM 636 N N . LEU A 1 80 ? -4.109 -12.692 -1.741 1.00 93.62 80 LEU A N 1
ATOM 637 C CA . LEU A 1 80 ? -4.160 -14.146 -1.910 1.00 93.62 80 LEU A CA 1
ATOM 638 C C . LEU A 1 80 ? -4.928 -14.806 -0.761 1.00 93.62 80 LEU A C 1
ATOM 640 O O . LEU A 1 80 ? -5.764 -15.678 -0.977 1.00 93.62 80 LEU A O 1
ATOM 644 N N . GLU A 1 81 ? -4.606 -14.392 0.462 1.00 93.50 81 GLU A N 1
ATOM 645 C CA . GLU A 1 81 ? -5.116 -14.980 1.691 1.00 93.50 81 GLU A CA 1
ATOM 646 C C . GLU A 1 81 ? -5.350 -13.902 2.761 1.00 93.50 81 GLU A C 1
ATOM 648 O O . GLU A 1 81 ? -4.723 -12.837 2.711 1.00 93.50 81 GLU A O 1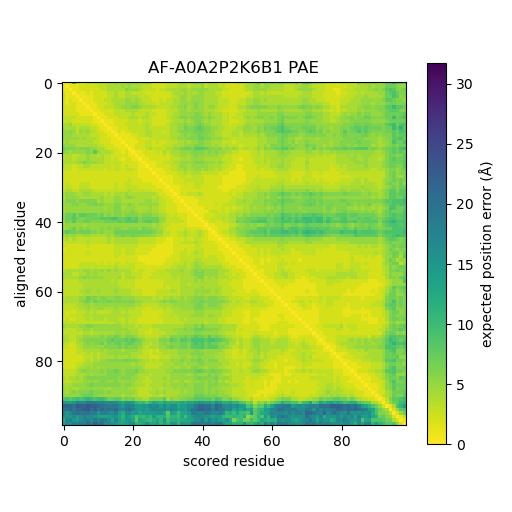
ATOM 653 N N . PRO A 1 82 ? -6.254 -14.150 3.725 1.00 94.19 82 PRO A N 1
ATOM 654 C CA . PRO A 1 82 ? -6.457 -13.265 4.868 1.00 94.19 82 PRO A CA 1
ATOM 655 C C . PRO A 1 82 ? -5.171 -13.066 5.695 1.00 94.19 82 PRO A C 1
ATOM 657 O O . PRO A 1 82 ? -4.414 -14.024 5.869 1.00 94.19 82 PRO A O 1
ATOM 660 N N . PRO A 1 83 ? -4.938 -11.875 6.287 1.00 93.31 83 PRO A N 1
ATOM 661 C CA . PRO A 1 83 ? -3.822 -11.652 7.202 1.00 93.31 83 PRO A CA 1
ATOM 662 C C . PRO A 1 83 ? -3.776 -12.673 8.347 1.00 93.31 83 PRO A C 1
ATOM 664 O O . PRO A 1 83 ? -4.751 -12.860 9.073 1.00 93.31 83 PRO A O 1
ATOM 667 N N . SER A 1 84 ? -2.617 -13.298 8.550 1.00 94.81 84 SER A N 1
ATOM 668 C CA . SER A 1 84 ? -2.394 -14.298 9.606 1.00 94.81 84 SER A CA 1
ATOM 669 C C . SER A 1 84 ? -1.869 -13.709 10.924 1.00 94.81 84 SER A C 1
ATOM 671 O O . SER A 1 84 ? -1.659 -14.437 11.894 1.00 94.81 84 SER A O 1
ATOM 673 N N . TYR A 1 85 ? -1.670 -12.390 10.981 1.00 93.19 85 TYR A N 1
ATOM 674 C CA . TYR A 1 85 ? -1.184 -11.663 12.154 1.00 93.19 85 TYR A CA 1
ATOM 675 C C . TYR A 1 85 ? -2.282 -10.806 12.792 1.00 93.19 85 TYR A C 1
ATOM 677 O O . TYR A 1 85 ? -3.334 -10.552 12.207 1.00 93.19 85 TYR A O 1
ATOM 685 N N . LYS A 1 86 ? -2.012 -10.336 14.014 1.00 95.81 86 LYS A N 1
ATOM 686 C CA . LYS A 1 86 ? -2.810 -9.310 14.691 1.00 95.81 86 LYS A CA 1
ATOM 687 C C . LYS A 1 86 ? -1.995 -8.031 14.802 1.00 95.81 86 LYS A C 1
ATOM 689 O O . LYS A 1 86 ? -0.812 -8.085 15.128 1.00 95.81 86 LYS A O 1
ATOM 694 N N . MET A 1 87 ? -2.634 -6.897 14.563 1.00 94.62 87 MET A N 1
ATOM 695 C CA . MET A 1 87 ? -2.041 -5.573 14.692 1.00 94.62 87 MET A CA 1
ATOM 696 C C . MET A 1 87 ? -2.994 -4.683 15.479 1.00 94.62 87 MET A C 1
ATOM 698 O O . MET A 1 87 ? -4.141 -4.490 15.073 1.00 94.62 87 MET A O 1
ATOM 702 N N . ALA A 1 88 ? -2.513 -4.162 16.609 1.00 95.06 88 ALA A N 1
ATOM 703 C CA . ALA A 1 88 ? -3.248 -3.175 17.389 1.00 95.06 88 ALA A CA 1
ATOM 704 C C . ALA A 1 88 ? -3.438 -1.880 16.574 1.00 95.06 88 ALA A C 1
ATOM 706 O O . ALA A 1 88 ? -2.628 -1.619 15.679 1.00 95.06 88 ALA A O 1
ATOM 707 N N . PRO A 1 89 ? -4.460 -1.063 16.887 1.00 95.19 89 PRO A N 1
ATOM 708 C CA . PRO A 1 89 ? -4.703 0.193 16.191 1.00 95.19 89 PRO A CA 1
ATOM 709 C C . PRO A 1 89 ? -3.451 1.072 16.132 1.00 95.19 89 PRO A C 1
ATOM 711 O O . PRO A 1 89 ? -2.902 1.470 17.162 1.00 95.19 89 PRO A O 1
ATOM 714 N N . LEU A 1 90 ? -3.014 1.376 14.913 1.00 93.88 90 LEU A N 1
ATOM 715 C CA . LEU A 1 90 ? -1.865 2.221 14.626 1.00 93.88 90 LEU A CA 1
ATOM 716 C C . LEU A 1 90 ? -2.317 3.408 13.780 1.00 93.88 90 LEU A C 1
ATOM 718 O O . LEU A 1 90 ? -2.895 3.236 12.708 1.00 93.88 90 LEU A O 1
ATOM 722 N N . VAL A 1 91 ? -2.023 4.619 14.246 1.00 92.50 91 VAL A N 1
ATOM 723 C CA . VAL A 1 91 ? -2.202 5.826 13.433 1.00 92.50 91 VAL A CA 1
ATOM 724 C C . VAL A 1 91 ? -1.103 5.848 12.378 1.00 92.50 91 VAL A C 1
ATOM 726 O O . VAL A 1 91 ? 0.081 5.822 12.719 1.00 92.50 91 VAL A O 1
ATOM 729 N N . SER A 1 92 ? -1.482 5.925 11.104 1.00 85.31 92 SER A N 1
ATOM 730 C CA . SER A 1 92 ? -0.541 6.102 10.000 1.00 85.31 92 SER A CA 1
ATOM 731 C C . SER A 1 92 ? 0.121 7.477 10.129 1.00 85.31 92 SER A C 1
ATOM 733 O O . SER A 1 92 ? -0.446 8.496 9.727 1.00 85.31 92 SER A O 1
ATOM 735 N N . SER A 1 93 ? 1.315 7.514 10.718 1.00 73.56 93 SER A N 1
ATOM 736 C CA . SER A 1 93 ? 2.134 8.718 10.854 1.00 73.56 93 SER A CA 1
ATOM 737 C C . SER A 1 93 ? 3.054 8.882 9.641 1.00 73.56 93 SER A C 1
ATOM 739 O O . SER A 1 93 ? 3.529 7.896 9.095 1.00 73.56 93 SER A O 1
ATOM 741 N N . ASN A 1 94 ? 3.249 10.133 9.203 1.00 56.59 94 ASN A N 1
ATOM 742 C CA . ASN A 1 94 ? 4.163 10.588 8.145 1.00 56.59 94 ASN A CA 1
ATOM 743 C C . ASN A 1 94 ? 4.542 9.555 7.063 1.00 56.59 94 ASN A C 1
ATOM 745 O O . ASN A 1 94 ? 5.531 8.834 7.176 1.00 56.59 94 ASN A O 1
ATOM 749 N N . SER A 1 95 ? 3.844 9.660 5.929 1.00 59.16 95 SER A N 1
ATOM 750 C CA . SER A 1 95 ? 3.947 8.812 4.730 1.00 59.16 95 SER A CA 1
ATOM 751 C C . SER A 1 95 ? 3.178 7.492 4.844 1.00 59.16 95 SER A C 1
ATOM 753 O O . SER A 1 95 ? 3.113 6.858 5.886 1.00 59.16 95 SER A O 1
ATOM 755 N N . PHE A 1 96 ? 2.499 7.153 3.752 1.00 55.66 96 PHE A N 1
ATOM 756 C CA . PHE A 1 96 ? 1.490 6.101 3.612 1.00 55.66 96 PHE A CA 1
ATOM 757 C C . PHE A 1 96 ? 1.870 4.773 4.267 1.00 55.66 96 PHE A C 1
ATOM 759 O O . PHE A 1 96 ? 3.003 4.314 4.129 1.00 55.66 96 PHE A O 1
ATOM 766 N N . SER A 1 97 ? 0.894 4.115 4.895 1.00 57.31 97 SER A N 1
ATOM 767 C CA . SER A 1 97 ? 1.064 2.733 5.331 1.00 57.31 97 SER A CA 1
ATOM 768 C C . SER A 1 97 ? 0.933 1.802 4.123 1.00 57.31 97 SER A C 1
ATOM 770 O O . SER A 1 97 ? -0.076 1.811 3.405 1.00 57.31 97 SER A O 1
ATOM 772 N N . LEU A 1 98 ? 2.000 1.045 3.873 1.00 61.22 98 LEU A N 1
ATOM 773 C CA . LEU A 1 98 ? 2.142 0.113 2.760 1.00 61.22 98 LEU A CA 1
ATOM 774 C C . LEU A 1 98 ? 2.138 -1.308 3.325 1.00 61.22 98 LEU A C 1
ATOM 776 O O . LEU A 1 98 ? 2.909 -1.595 4.240 1.00 61.22 98 LEU A O 1
ATOM 780 N N . PHE A 1 99 ? 1.299 -2.179 2.767 1.00 55.38 99 PHE A N 1
ATOM 781 C CA . PHE A 1 99 ? 1.267 -3.610 3.084 1.00 55.38 99 PHE A CA 1
ATOM 782 C C . PHE A 1 99 ? 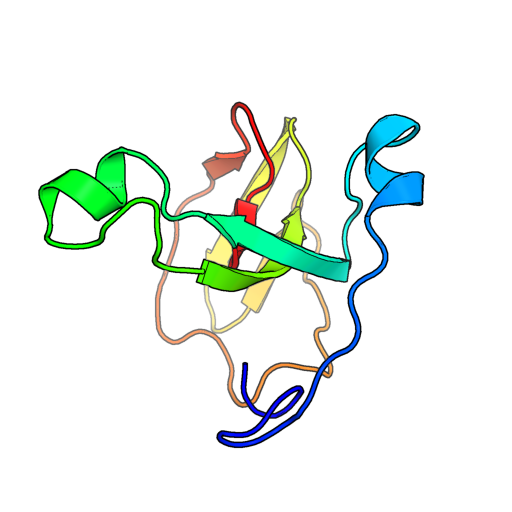1.687 -4.421 1.848 1.00 55.38 99 PHE A C 1
ATOM 784 O O . PHE A 1 99 ? 1.292 -4.055 0.715 1.00 55.38 99 PHE A O 1
#

Nearest PDB structures (foldseek):
  4wvj-assembly1_A  TM=7.987E-01  e=1.072E-02  Escherichia coli K-12
  4wvi-assembly1_A  TM=8.720E-01  e=3.182E-02  Escherichia coli K-12
  4wvh-assembly1_A  TM=8.091E-01  e=2.257E-02  Escherichia coli K-12
  4w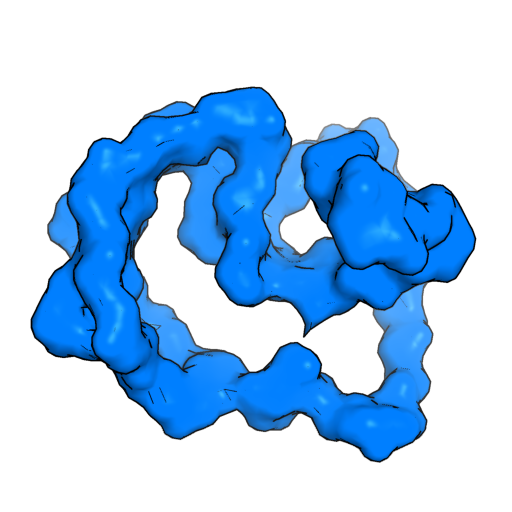vg-assembly1_A  TM=7.707E-01  e=2.838E-02  Escherichia coli K-12
  4me8-assembly1_A  TM=8.658E-01  e=8.920E-02  Enterococcus faecalis V583

Secondary structure (DSSP, 8-state):
-TTTS-TT-------THHHHS---TT-EEEEEPPHHHHTTT--TT-EEEEEEEE-TT-EEEEETTEEEETTEEPP-TT-SS---S-EEEEE--SS-EE-

Foldseek 3Di:
DPPVDDPPDDDDDDDVVCVVDPDDAFDWDKAADDPVVVVVPGDRPDIDTFGFHDDAQWKWWDDPLFIDINNHTDDDPGDPGGDPDTGDIDGPHDDTDTD

Mean predicted aligned error: 4.57 Å

Radius of gyration: 14.5 Å; Cα contacts (8 Å, |Δi|>4): 151; chains: 1; bounding box: 35×32×34 Å

InterPro domains:
  IPR000223 Peptidase S26A, signal peptidase I [PTHR43390] (1-93)
  IPR000223 Peptidase S26A, signal peptidase I [TIGR02227] (1-79)
  IPR019533 Peptidase S26 [PF10502] (1-85)
  IPR019533 Peptidase S26 [cd06530] (1-54)
  IPR036286 LexA/Signal peptidase-like superfamily [SSF51306] (1-87)